Protein AF-A0A4R1KZM1-F1 (afdb_monomer)

pLDDT: mean 78.73, std 10.46, range [51.88, 92.81]

Organism: NCBI:txid53417

Solvent-accessible surface area (backbone atoms only — not comparable to full-atom values): 5037 Å² total; per-residue (Å²): 116,70,68,63,52,54,54,52,50,53,52,51,51,51,52,52,50,53,51,52,51,52,51,52,52,53,52,52,51,68,74,46,67,74,87,66,69,46,75,56,54,55,15,46,76,71,60,24,42,69,50,98,93,43,68,37,78,55,83,75,50,73,68,57,50,52,51,50,55,53,51,51,55,52,52,51,49,55,52,50,53,61,60,70,78,105

Structure (mmCIF, N/CA/C/O backbone):
data_AF-A0A4R1KZM1-F1
#
_entry.id   AF-A0A4R1KZM1-F1
#
loop_
_atom_site.group_PDB
_atom_site.id
_atom_site.type_symbol
_atom_site.label_atom_id
_atom_site.label_alt_id
_atom_site.label_comp_id
_atom_site.label_asym_id
_atom_site.label_entity_id
_atom_site.label_seq_id
_atom_site.pdbx_PDB_ins_code
_atom_site.Cartn_x
_atom_site.Cartn_y
_atom_site.Cartn_z
_atom_site.occupancy
_atom_site.B_iso_or_equiv
_atom_site.auth_seq_id
_atom_site.auth_comp_id
_atom_site.auth_asym_id
_atom_site.auth_atom_id
_atom_site.pdbx_PDB_model_num
ATOM 1 N N . MET A 1 1 ? -30.963 2.513 53.660 1.00 58.81 1 MET A N 1
ATOM 2 C CA . MET A 1 1 ? -31.309 1.473 52.657 1.00 58.81 1 MET A CA 1
ATOM 3 C C . MET A 1 1 ? -31.548 2.011 51.238 1.00 58.81 1 MET A C 1
ATOM 5 O O . MET A 1 1 ? -31.105 1.362 50.303 1.00 58.81 1 MET A O 1
ATOM 9 N N . LYS A 1 2 ? -32.184 3.183 51.040 1.00 62.62 2 LYS A N 1
ATOM 10 C CA . LYS A 1 2 ? -32.405 3.772 49.695 1.00 62.62 2 LYS A CA 1
ATOM 11 C C . LYS A 1 2 ? -31.107 4.108 48.935 1.00 62.62 2 LYS A C 1
ATOM 13 O O . LYS A 1 2 ? -30.973 3.706 47.790 1.00 62.62 2 LYS A O 1
ATOM 18 N N . LEU A 1 3 ? -30.135 4.741 49.599 1.00 65.50 3 LEU A N 1
ATOM 19 C CA . LEU A 1 3 ? -28.850 5.148 48.998 1.00 65.50 3 LEU A CA 1
ATOM 20 C C . LEU A 1 3 ? -28.020 3.971 48.458 1.00 65.50 3 LEU A C 1
ATOM 22 O O . LEU A 1 3 ? -27.487 4.051 47.358 1.00 65.50 3 LEU A O 1
ATOM 26 N N . LEU A 1 4 ? -27.969 2.856 49.195 1.00 69.56 4 LEU A N 1
ATOM 27 C CA . LEU A 1 4 ? -27.246 1.646 48.784 1.00 69.56 4 LEU A CA 1
ATOM 28 C C . LEU A 1 4 ? -27.850 1.026 47.511 1.00 69.56 4 LEU A C 1
ATOM 30 O O . LEU A 1 4 ? -27.129 0.547 46.643 1.00 69.56 4 LEU A O 1
ATOM 34 N N . LYS A 1 5 ? -29.182 1.083 47.381 1.00 72.12 5 LYS A N 1
ATOM 35 C CA . LYS A 1 5 ? -29.919 0.557 46.226 1.00 72.12 5 LYS A CA 1
ATOM 36 C C . LYS A 1 5 ? -29.650 1.386 44.965 1.00 72.12 5 LYS A C 1
ATOM 38 O O . LYS A 1 5 ? -29.397 0.817 43.909 1.00 72.12 5 LYS A O 1
ATOM 43 N N . THR A 1 6 ? -29.624 2.712 45.103 1.00 73.25 6 THR A N 1
ATOM 44 C CA . THR A 1 6 ? -29.263 3.640 44.020 1.00 73.25 6 THR A CA 1
ATOM 45 C C . THR A 1 6 ? -27.805 3.465 43.590 1.00 73.25 6 THR A C 1
ATOM 47 O O . THR A 1 6 ? -27.508 3.469 42.400 1.00 73.25 6 THR A O 1
ATOM 50 N N . TYR A 1 7 ? -26.899 3.243 44.546 1.00 73.69 7 TYR A N 1
ATOM 51 C CA . TYR A 1 7 ? -25.482 3.028 44.258 1.00 73.69 7 TYR A CA 1
ATOM 52 C C . TYR A 1 7 ? -25.243 1.729 43.473 1.00 73.69 7 TYR A C 1
ATOM 54 O O . TYR A 1 7 ? -24.550 1.742 42.458 1.00 73.69 7 TYR A O 1
ATOM 62 N N . LEU A 1 8 ? -25.884 0.622 43.875 1.00 77.12 8 LEU A N 1
ATOM 63 C CA . LEU A 1 8 ? -25.822 -0.637 43.123 1.00 77.12 8 LEU A CA 1
ATOM 64 C C . LEU A 1 8 ? -26.420 -0.511 41.716 1.00 77.12 8 LEU A C 1
ATOM 66 O O . LEU A 1 8 ? -25.861 -1.065 40.773 1.00 77.12 8 LEU A O 1
ATOM 70 N N . GLN A 1 9 ? -27.533 0.215 41.560 1.00 79.75 9 GLN A N 1
ATOM 71 C CA . GLN A 1 9 ? -28.131 0.445 40.242 1.00 79.75 9 GLN A CA 1
ATOM 72 C C . GLN A 1 9 ? -27.192 1.215 39.313 1.00 79.75 9 GLN A C 1
ATOM 74 O O . GLN A 1 9 ? -27.070 0.833 38.155 1.00 79.75 9 GLN A O 1
ATOM 79 N N . ASN A 1 10 ? -26.490 2.233 39.819 1.00 80.94 10 ASN A N 1
ATOM 80 C CA . ASN A 1 10 ? -25.534 3.011 39.028 1.00 80.94 10 ASN A CA 1
ATOM 81 C C . ASN A 1 10 ? -24.313 2.189 38.590 1.00 80.94 10 ASN A C 1
ATOM 83 O O . ASN A 1 10 ? -23.807 2.365 37.485 1.00 80.94 10 ASN A O 1
ATOM 87 N N . ILE A 1 11 ? -23.846 1.269 39.437 1.00 85.00 11 ILE A N 1
ATOM 88 C CA . ILE A 1 11 ? -22.766 0.343 39.070 1.00 85.00 11 ILE A CA 1
ATOM 89 C C . ILE A 1 11 ? -23.243 -0.601 37.963 1.00 85.00 11 ILE A C 1
ATOM 91 O O . ILE A 1 11 ? -22.551 -0.782 36.964 1.00 85.00 11 ILE A O 1
ATOM 95 N N . PHE A 1 12 ? -24.448 -1.160 38.102 1.00 85.56 12 PHE A N 1
ATOM 96 C CA . PHE A 1 12 ? -25.020 -2.049 37.092 1.00 85.56 12 PHE A CA 1
ATOM 97 C C . PHE A 1 12 ? -25.240 -1.353 35.747 1.00 85.56 12 PHE A C 1
ATOM 99 O O . PHE A 1 12 ? -24.920 -1.929 34.709 1.00 85.56 12 PHE A O 1
ATOM 106 N N . THR A 1 13 ? -25.742 -0.116 35.744 1.00 85.12 13 THR A N 1
ATOM 107 C CA . THR A 1 13 ? -25.907 0.657 34.506 1.00 85.12 13 THR A CA 1
ATOM 108 C C . THR A 1 13 ? -24.565 1.030 33.887 1.00 85.12 13 THR A C 1
ATOM 110 O O . THR A 1 13 ? -24.431 0.951 32.668 1.00 8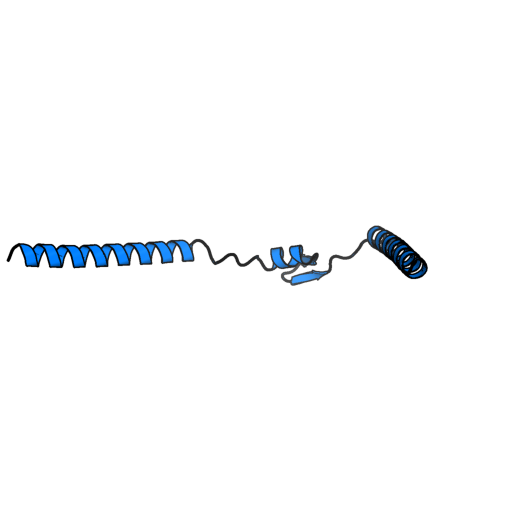5.12 13 THR A O 1
ATOM 113 N N . GLY A 1 14 ? -23.551 1.352 34.696 1.00 86.88 14 GLY A N 1
ATOM 114 C CA . GLY A 1 14 ? -22.188 1.588 34.215 1.00 86.88 14 GLY A CA 1
ATOM 115 C C . GLY A 1 14 ? -21.576 0.359 33.537 1.00 86.88 14 GLY A C 1
ATOM 116 O O . GLY A 1 14 ? -21.035 0.465 32.438 1.00 86.88 14 GLY A O 1
ATOM 117 N N . ILE A 1 15 ? -21.723 -0.823 34.145 1.00 89.56 15 ILE A N 1
ATOM 118 C CA . ILE A 1 15 ? -21.252 -2.092 33.568 1.00 89.56 15 ILE A CA 1
ATOM 119 C C . ILE A 1 15 ? -22.011 -2.416 32.275 1.00 89.56 15 ILE A C 1
ATOM 121 O O . ILE A 1 15 ? -21.395 -2.792 31.280 1.00 89.56 15 ILE A O 1
ATOM 125 N N . ALA A 1 16 ? -23.334 -2.234 32.261 1.00 88.62 16 ALA A N 1
ATOM 126 C CA . ALA A 1 16 ? -24.150 -2.468 31.072 1.00 88.62 16 ALA A CA 1
ATOM 127 C C . ALA A 1 16 ? -23.755 -1.544 29.907 1.00 88.62 16 ALA A C 1
ATOM 129 O O . ALA A 1 16 ? -23.647 -1.996 28.768 1.00 88.62 16 ALA A O 1
ATOM 130 N N . LEU A 1 17 ? -23.482 -0.266 30.192 1.00 92.12 17 LEU A N 1
ATOM 131 C CA . LEU A 1 17 ? -23.015 0.692 29.192 1.00 92.12 17 LEU A CA 1
ATOM 132 C C . LEU A 1 17 ? -21.622 0.323 28.665 1.00 92.12 17 LEU A C 1
ATOM 134 O O . LEU A 1 17 ? -21.402 0.350 27.457 1.00 92.12 17 LEU A O 1
ATOM 138 N N . ALA A 1 18 ? -20.700 -0.071 29.546 1.00 89.50 18 ALA A N 1
ATOM 139 C CA . ALA A 1 18 ? -19.366 -0.512 29.148 1.00 89.50 18 ALA A CA 1
ATOM 140 C C . ALA A 1 18 ? -19.421 -1.752 28.240 1.00 89.50 18 ALA A C 1
ATOM 142 O O . ALA A 1 18 ? -18.734 -1.803 27.221 1.00 89.50 18 ALA A O 1
ATOM 143 N N . LEU A 1 19 ? -20.286 -2.721 28.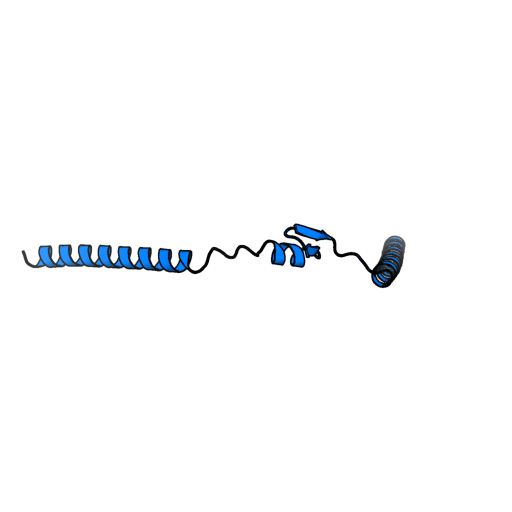559 1.00 92.50 19 LEU A N 1
ATOM 144 C CA . LEU A 1 19 ? -20.516 -3.896 27.715 1.00 92.50 19 LEU A CA 1
ATOM 145 C C . LEU A 1 19 ? -21.088 -3.515 26.345 1.00 92.50 19 LEU A C 1
ATOM 147 O O . LEU A 1 19 ? -20.610 -4.020 25.332 1.00 92.50 19 LEU A O 1
ATOM 151 N N . LEU A 1 20 ? -22.056 -2.596 26.291 1.00 92.81 20 LEU A N 1
ATOM 152 C CA . LEU A 1 20 ? -22.607 -2.097 25.026 1.00 92.81 20 LEU A CA 1
ATOM 153 C C . LEU A 1 20 ? -21.542 -1.425 24.152 1.00 92.81 20 LEU A C 1
ATOM 155 O O . LEU A 1 20 ? -21.496 -1.676 22.949 1.00 92.81 20 LEU A O 1
ATOM 159 N N . ILE A 1 21 ? -20.663 -0.617 24.749 1.00 90.69 21 ILE A N 1
ATOM 160 C CA . ILE A 1 21 ? -19.559 0.035 24.032 1.00 90.69 21 ILE A CA 1
ATOM 161 C C . ILE A 1 21 ? -18.596 -1.015 23.463 1.00 90.69 21 ILE A C 1
ATOM 163 O O . ILE A 1 21 ? -18.235 -0.940 22.291 1.00 90.69 21 ILE A O 1
ATOM 167 N N . MET A 1 22 ? -18.225 -2.027 24.251 1.00 90.31 22 MET A N 1
ATOM 168 C CA . MET A 1 22 ? -17.343 -3.109 23.792 1.00 90.31 22 MET A CA 1
ATOM 169 C C . MET A 1 22 ? -17.953 -3.897 22.625 1.00 90.31 22 MET A C 1
ATOM 171 O O . MET A 1 22 ? -17.261 -4.187 21.650 1.00 90.31 22 MET A O 1
ATOM 175 N N . VAL A 1 23 ? -19.252 -4.200 22.688 1.00 89.12 23 VAL A N 1
ATOM 176 C CA . VAL A 1 23 ? -19.976 -4.873 21.597 1.00 89.12 23 VAL A CA 1
ATOM 177 C C . VAL A 1 23 ? -20.013 -4.001 20.341 1.00 89.12 23 VAL A C 1
ATOM 179 O O . VAL A 1 23 ? -19.767 -4.504 19.247 1.00 89.12 23 VAL A O 1
ATOM 182 N N . ALA A 1 24 ? -20.256 -2.695 20.477 1.00 85.94 24 ALA A N 1
ATOM 183 C CA . ALA A 1 24 ? -20.240 -1.771 19.345 1.00 85.94 24 ALA A CA 1
ATOM 184 C C . ALA A 1 24 ? -18.858 -1.706 18.675 1.00 85.94 24 ALA A C 1
ATOM 186 O O . ALA A 1 24 ? -18.769 -1.783 17.452 1.00 85.94 24 ALA A O 1
ATOM 187 N N . ILE A 1 25 ? -17.777 -1.642 19.459 1.00 83.62 25 ILE A N 1
ATOM 188 C CA . ILE A 1 25 ? -16.403 -1.660 18.936 1.00 83.62 25 ILE A CA 1
ATOM 189 C C . ILE A 1 25 ? -16.121 -2.976 18.198 1.00 83.62 25 ILE A C 1
ATOM 191 O O . ILE A 1 25 ? -15.585 -2.950 17.092 1.00 83.62 25 ILE A O 1
ATOM 195 N N . ALA A 1 26 ? -16.526 -4.120 18.759 1.00 81.88 26 ALA A N 1
ATOM 196 C CA . ALA A 1 26 ? -16.356 -5.425 18.117 1.00 81.88 26 ALA A CA 1
ATOM 197 C C . ALA A 1 26 ? -17.147 -5.548 16.798 1.00 81.88 26 ALA A C 1
ATOM 199 O O . ALA A 1 26 ? -16.655 -6.116 15.821 1.00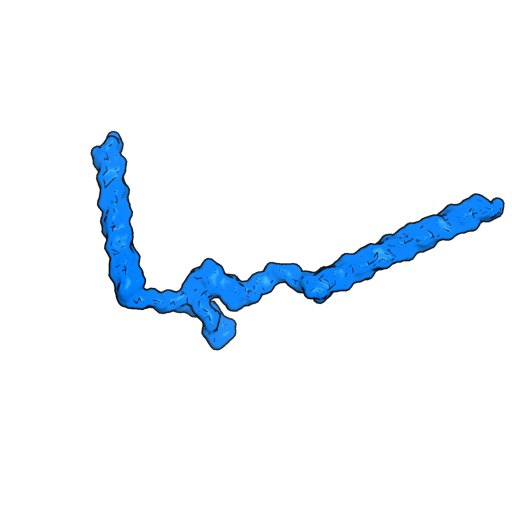 81.88 26 ALA A O 1
ATOM 200 N N . LEU A 1 27 ? -18.354 -4.978 16.733 1.00 80.19 27 LEU A N 1
ATOM 201 C CA . LEU A 1 27 ? -19.156 -4.919 15.506 1.00 80.19 27 LEU A CA 1
ATOM 202 C C . LEU A 1 27 ? -18.520 -4.013 14.443 1.00 80.19 27 LEU A C 1
ATOM 204 O O . LEU A 1 27 ? -18.474 -4.369 13.269 1.00 80.19 27 LEU A O 1
ATOM 208 N N . ILE A 1 28 ? -17.971 -2.865 14.839 1.00 76.06 28 ILE A N 1
ATOM 209 C CA . ILE A 1 28 ? -17.278 -1.961 13.911 1.00 76.06 28 ILE A CA 1
ATOM 210 C C . ILE A 1 28 ? -16.007 -2.624 13.361 1.00 76.06 28 ILE A C 1
ATOM 212 O O . ILE A 1 28 ? -15.768 -2.575 12.153 1.00 76.06 28 ILE A O 1
ATOM 216 N N . ALA A 1 29 ? -15.236 -3.289 14.226 1.00 66.25 29 ALA A N 1
ATOM 217 C CA . ALA A 1 29 ? -14.015 -4.004 13.857 1.00 66.25 29 ALA A CA 1
ATOM 218 C C . ALA A 1 29 ? -14.273 -5.234 12.970 1.00 66.25 29 ALA A C 1
ATOM 220 O O . ALA A 1 29 ? -13.419 -5.601 12.170 1.00 66.25 29 ALA A O 1
ATOM 221 N N . SER A 1 30 ? -15.442 -5.870 13.083 1.00 67.31 30 SER A N 1
ATOM 222 C CA . SER A 1 30 ? -15.831 -6.975 12.193 1.00 67.31 30 SER A CA 1
ATOM 223 C C . SER A 1 30 ? -16.378 -6.500 10.845 1.00 67.31 30 SER A C 1
ATOM 225 O O . SER A 1 30 ? -16.286 -7.236 9.867 1.00 67.31 30 SER A O 1
ATOM 227 N N . CYS A 1 31 ? -16.907 -5.276 10.767 1.00 62.72 31 CYS A N 1
ATOM 228 C CA . CYS A 1 31 ? -17.423 -4.699 9.523 1.00 62.72 31 CYS A CA 1
ATOM 229 C C . CYS A 1 31 ? -16.314 -4.076 8.654 1.00 62.72 31 CYS A C 1
ATOM 231 O O . CYS A 1 31 ? -16.419 -4.052 7.431 1.00 62.72 31 CYS A O 1
ATOM 233 N N . HIS A 1 32 ? -15.227 -3.619 9.278 1.00 57.38 32 HIS A N 1
ATOM 234 C CA . HIS A 1 32 ? -14.037 -3.133 8.588 1.00 57.38 32 HIS A CA 1
ATOM 235 C C . HIS A 1 32 ? -12.862 -4.030 8.971 1.00 57.38 32 HIS A C 1
ATOM 237 O O . HIS A 1 32 ? -12.175 -3.717 9.949 1.00 57.38 32 HIS A O 1
ATOM 243 N N . PRO A 1 33 ? -12.600 -5.140 8.249 1.00 54.00 33 PRO A N 1
ATOM 244 C CA . PRO A 1 33 ? -11.292 -5.765 8.354 1.00 54.00 33 PRO A CA 1
ATOM 245 C C . PRO A 1 33 ? -10.280 -4.654 8.084 1.00 54.00 33 PRO A C 1
ATOM 247 O O . PRO A 1 33 ? -10.353 -3.999 7.043 1.00 54.00 33 PRO A O 1
ATOM 250 N N . ALA A 1 34 ? -9.443 -4.367 9.085 1.00 55.47 34 ALA A N 1
ATOM 251 C CA . ALA A 1 34 ? -8.413 -3.340 9.042 1.00 55.47 34 ALA A CA 1
ATOM 252 C C . ALA A 1 34 ? -7.818 -3.301 7.638 1.00 55.47 34 ALA A C 1
ATOM 254 O O . ALA A 1 34 ? -7.310 -4.334 7.217 1.00 55.47 34 ALA A O 1
ATOM 255 N N . PHE A 1 35 ? -7.990 -2.166 6.945 1.00 53.53 35 PHE A N 1
ATOM 256 C CA . PHE A 1 35 ? -7.595 -1.861 5.567 1.00 53.53 35 PHE A CA 1
ATOM 257 C C . PHE A 1 35 ? -6.359 -2.644 5.115 1.00 53.53 35 PHE A C 1
ATOM 259 O O . PHE A 1 35 ? -5.237 -2.143 5.119 1.00 53.53 35 PHE A O 1
ATOM 266 N N . ALA A 1 36 ? -6.561 -3.902 4.753 1.00 54.53 36 ALA A N 1
ATOM 267 C CA . ALA A 1 36 ? -5.556 -4.706 4.117 1.00 54.53 36 ALA A CA 1
ATOM 268 C C . ALA A 1 36 ? -5.759 -4.363 2.658 1.00 54.53 36 ALA A C 1
ATOM 270 O O . ALA A 1 36 ? -6.713 -4.843 2.041 1.00 54.53 36 ALA A O 1
ATOM 271 N N . THR A 1 37 ? -4.924 -3.450 2.156 1.00 64.44 37 THR A N 1
ATOM 272 C CA . THR A 1 37 ? -4.820 -3.220 0.720 1.00 64.44 37 THR A CA 1
ATOM 273 C C . THR A 1 37 ? -4.766 -4.584 0.069 1.00 64.44 37 THR A C 1
ATOM 275 O O . THR A 1 37 ? -4.004 -5.469 0.485 1.00 64.44 37 THR A O 1
ATOM 278 N N . THR A 1 38 ? -5.657 -4.811 -0.888 1.00 74.50 38 THR A N 1
ATOM 279 C CA . THR A 1 38 ? -5.730 -6.138 -1.488 1.00 74.50 38 THR A CA 1
ATOM 280 C C . THR A 1 38 ? -4.365 -6.467 -2.109 1.00 74.50 38 THR A C 1
ATOM 282 O O . THR A 1 38 ? -3.612 -5.561 -2.492 1.00 74.50 38 THR A O 1
ATOM 285 N N . PRO A 1 39 ? -3.989 -7.751 -2.231 1.00 76.88 39 PRO A N 1
ATOM 286 C CA . PRO A 1 39 ? -2.763 -8.127 -2.934 1.00 76.88 39 PRO A CA 1
ATOM 287 C C . PRO A 1 39 ? -2.674 -7.500 -4.337 1.00 76.88 39 PRO A C 1
ATOM 289 O O . PRO A 1 39 ? -1.590 -7.143 -4.794 1.00 76.88 39 PRO A O 1
ATOM 292 N N . GL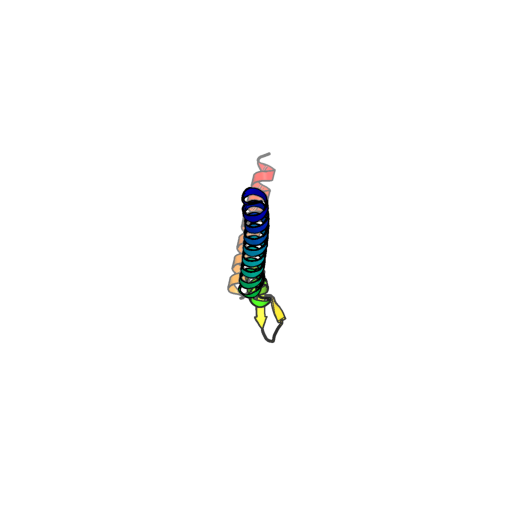N A 1 40 ? -3.831 -7.295 -4.974 1.00 80.88 40 GLN A N 1
ATOM 293 C CA . GLN A 1 40 ? -3.982 -6.591 -6.242 1.00 80.88 40 GLN A CA 1
ATOM 294 C C . GLN A 1 40 ? -3.671 -5.089 -6.140 1.00 80.88 40 GLN A C 1
ATOM 296 O O . GLN A 1 40 ? -2.902 -4.587 -6.954 1.00 80.88 40 GLN A O 1
ATOM 301 N N . GLU A 1 41 ? -4.215 -4.375 -5.154 1.00 79.88 41 GLU A N 1
ATOM 302 C CA . GLU A 1 41 ? -3.902 -2.950 -4.932 1.00 79.88 41 GLU A CA 1
ATOM 303 C C . GLU A 1 41 ? -2.420 -2.749 -4.616 1.00 79.88 41 GLU A C 1
ATOM 305 O O . GLU A 1 41 ? -1.755 -1.913 -5.218 1.00 79.88 41 GLU A O 1
ATOM 310 N N . THR A 1 42 ? -1.861 -3.614 -3.770 1.00 83.25 42 THR A N 1
ATOM 311 C CA . THR A 1 42 ? -0.430 -3.599 -3.439 1.00 83.25 42 THR A CA 1
ATOM 312 C C . THR A 1 42 ? 0.446 -3.867 -4.670 1.00 83.25 42 THR A C 1
ATOM 314 O O . THR A 1 42 ? 1.573 -3.381 -4.756 1.00 83.25 42 THR A O 1
ATOM 317 N N . CYS A 1 43 ? -0.047 -4.657 -5.628 1.00 83.19 43 CYS A N 1
ATOM 318 C CA . CYS A 1 43 ? 0.634 -4.895 -6.895 1.00 83.19 43 CYS A CA 1
ATOM 319 C C . CYS A 1 43 ? 0.625 -3.650 -7.786 1.00 83.19 43 CYS A C 1
ATOM 321 O O . CYS A 1 43 ? 1.671 -3.273 -8.313 1.00 83.19 43 CYS A O 1
ATOM 323 N N . ALA A 1 44 ? -0.529 -2.990 -7.899 1.00 83.44 44 ALA A N 1
ATOM 324 C CA . ALA A 1 44 ? -0.678 -1.766 -8.676 1.00 83.44 44 ALA A CA 1
ATOM 325 C C . ALA A 1 44 ? 0.191 -0.624 -8.120 1.00 83.44 44 ALA A C 1
ATOM 327 O O . ALA A 1 44 ? 0.897 0.027 -8.887 1.00 83.44 44 ALA A O 1
ATOM 328 N N . ASP A 1 45 ? 0.233 -0.449 -6.795 1.00 84.12 45 ASP A N 1
ATOM 329 C CA . ASP A 1 45 ? 1.076 0.559 -6.132 1.00 84.12 45 ASP A CA 1
ATOM 330 C C . ASP A 1 45 ? 2.572 0.351 -6.401 1.00 84.12 45 ASP A C 1
ATOM 332 O O . ASP A 1 45 ? 3.349 1.302 -6.472 1.00 84.12 45 ASP A O 1
ATOM 336 N N . LYS A 1 46 ? 2.991 -0.905 -6.585 1.00 79.69 46 LYS A N 1
ATOM 337 C CA . LYS A 1 46 ? 4.370 -1.265 -6.947 1.00 79.69 46 LYS A CA 1
ATOM 338 C C . LYS A 1 46 ? 4.645 -1.171 -8.451 1.00 79.69 46 LYS A C 1
ATOM 340 O O . LYS A 1 46 ? 5.722 -1.570 -8.888 1.00 79.69 46 LYS A O 1
ATOM 345 N N . GLY A 1 47 ? 3.693 -0.671 -9.241 1.00 79.38 47 GLY A N 1
ATOM 346 C CA . GLY A 1 47 ? 3.798 -0.579 -10.698 1.00 79.38 47 GLY A CA 1
ATOM 347 C C . GLY A 1 47 ? 3.695 -1.930 -11.410 1.00 79.38 47 GLY A C 1
ATOM 348 O O . GLY A 1 47 ? 4.127 -2.055 -12.555 1.00 79.38 47 GLY A O 1
ATOM 349 N N . GLY A 1 48 ? 3.167 -2.950 -10.730 1.00 84.75 48 GLY A N 1
ATOM 350 C CA . GLY A 1 48 ? 2.936 -4.278 -11.279 1.00 84.75 48 GLY A CA 1
ATOM 351 C C . GLY A 1 48 ? 1.527 -4.456 -11.842 1.00 84.75 48 GLY A C 1
ATOM 352 O O . GLY A 1 48 ? 0.615 -3.668 -11.592 1.00 84.75 48 GLY A O 1
ATOM 353 N N . VAL A 1 49 ? 1.341 -5.534 -12.599 1.00 85.50 49 VAL A N 1
ATOM 354 C CA . VAL A 1 49 ? 0.054 -5.953 -13.157 1.00 85.50 49 VAL A CA 1
ATOM 355 C C . VAL A 1 49 ? -0.378 -7.245 -12.474 1.00 85.50 49 VAL A C 1
ATOM 357 O O . VAL A 1 49 ? 0.359 -8.231 -12.443 1.00 85.50 49 VAL A O 1
ATOM 360 N N . TRP A 1 50 ? -1.587 -7.251 -11.916 1.00 85.50 50 TRP A N 1
ATOM 361 C CA . TRP A 1 50 ? -2.151 -8.432 -11.270 1.00 85.50 50 TRP A CA 1
ATOM 362 C C . TRP A 1 50 ? -2.730 -9.394 -12.315 1.00 85.50 50 TRP A C 1
ATOM 364 O O . TRP A 1 50 ? -3.701 -9.061 -12.995 1.00 85.50 50 TRP A O 1
ATOM 374 N N . GLN A 1 51 ? -2.161 -10.594 -12.433 1.00 85.12 51 GLN A N 1
ATOM 375 C CA . GLN A 1 51 ? -2.643 -11.652 -13.327 1.00 85.12 51 GLN A CA 1
ATOM 376 C C . GLN A 1 51 ? -2.555 -13.016 -12.641 1.00 85.12 51 GLN A C 1
ATOM 378 O O . GLN A 1 51 ? -1.623 -13.287 -11.895 1.00 85.12 51 GLN A O 1
ATOM 383 N N . HIS A 1 52 ? -3.533 -13.893 -12.892 1.00 83.81 52 HIS A N 1
ATOM 384 C CA . HIS A 1 52 ? -3.535 -15.285 -12.411 1.00 83.81 52 HIS A CA 1
ATOM 385 C C . HIS A 1 52 ? -3.213 -15.454 -10.905 1.00 83.81 52 HIS A C 1
ATOM 387 O O . HIS A 1 52 ? -2.567 -16.421 -10.501 1.00 83.81 52 HIS A O 1
ATOM 393 N N . GLY A 1 53 ? -3.641 -14.507 -10.063 1.00 82.94 53 GLY A N 1
ATOM 394 C CA . GLY A 1 53 ? -3.435 -14.564 -8.611 1.00 82.94 53 GLY A CA 1
ATOM 395 C C . GLY A 1 53 ? -2.031 -14.187 -8.124 1.00 82.94 53 GLY A C 1
ATOM 396 O O . GLY A 1 53 ? -1.717 -14.443 -6.963 1.00 82.94 53 GLY A O 1
ATOM 397 N N . HIS A 1 54 ? -1.191 -13.589 -8.971 1.00 81.50 54 HIS A N 1
ATOM 398 C CA . HIS A 1 54 ? 0.128 -13.082 -8.598 1.00 81.50 54 HIS A CA 1
ATOM 399 C C . HIS A 1 54 ? 0.422 -11.720 -9.245 1.00 81.50 54 HIS A C 1
ATOM 401 O O . HIS A 1 54 ? -0.229 -11.301 -10.203 1.00 81.50 54 HIS A O 1
ATOM 407 N N . CYS A 1 55 ? 1.401 -11.008 -8.684 1.00 80.88 55 CYS A N 1
ATOM 408 C CA . CYS A 1 55 ? 1.841 -9.715 -9.194 1.00 80.88 55 CYS A CA 1
ATOM 409 C C . CYS A 1 55 ? 2.994 -9.895 -10.183 1.00 80.88 55 CYS A C 1
ATOM 411 O O . CYS A 1 55 ? 4.039 -10.430 -9.810 1.00 80.88 55 CYS A O 1
ATOM 413 N N . LEU A 1 56 ? 2.810 -9.439 -11.419 1.00 81.88 56 LEU A N 1
ATOM 414 C CA . LEU A 1 56 ? 3.842 -9.416 -12.451 1.00 81.88 56 LEU A CA 1
ATOM 415 C C . LEU A 1 56 ? 4.409 -8.004 -12.587 1.00 81.88 56 LEU A C 1
ATOM 417 O O . LEU A 1 56 ? 3.701 -7.023 -12.365 1.00 81.88 56 LEU A O 1
ATOM 421 N N . ALA A 1 57 ? 5.681 -7.886 -12.966 1.00 78.88 57 ALA A N 1
ATOM 422 C CA . ALA A 1 57 ? 6.211 -6.600 -13.404 1.00 78.88 57 ALA A CA 1
ATOM 423 C C . ALA A 1 57 ? 5.448 -6.150 -14.659 1.00 78.88 57 ALA A C 1
ATOM 425 O O . ALA A 1 57 ? 5.119 -6.977 -15.509 1.00 78.88 57 ALA A O 1
ATOM 426 N N . ARG A 1 58 ? 5.136 -4.856 -14.772 1.00 78.56 58 ARG A N 1
ATOM 427 C CA . ARG A 1 58 ? 4.556 -4.326 -16.006 1.00 78.56 58 ARG A CA 1
ATOM 428 C C . ARG A 1 58 ? 5.618 -4.391 -17.102 1.00 78.56 58 ARG A C 1
ATOM 430 O O . ARG A 1 58 ? 6.681 -3.792 -16.944 1.00 78.56 58 ARG A O 1
ATOM 437 N N . ASP A 1 59 ? 5.324 -5.103 -18.186 1.00 74.50 59 ASP A N 1
ATOM 438 C CA . ASP A 1 59 ? 6.154 -5.055 -19.387 1.00 74.50 59 ASP A CA 1
ATOM 439 C C . ASP A 1 59 ? 6.205 -3.604 -19.879 1.00 74.50 59 ASP A C 1
ATOM 441 O O . ASP A 1 59 ? 5.165 -2.976 -20.094 1.00 74.50 59 ASP A O 1
ATOM 445 N N . MET A 1 60 ? 7.415 -3.052 -19.990 1.00 71.12 60 MET A N 1
ATOM 446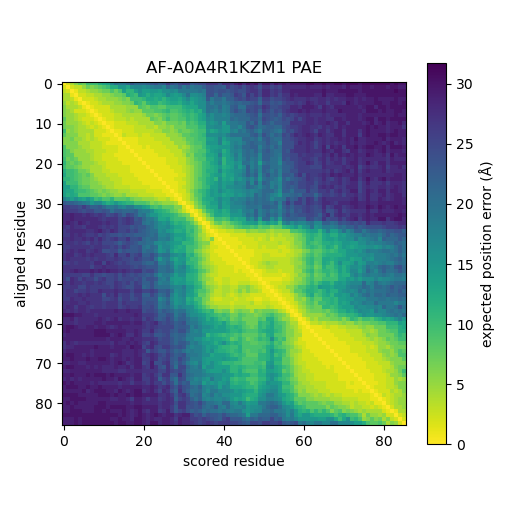 C CA . MET A 1 60 ? 7.619 -1.733 -20.584 1.00 71.12 60 MET A CA 1
ATOM 447 C C . MET A 1 60 ? 7.508 -1.856 -22.098 1.00 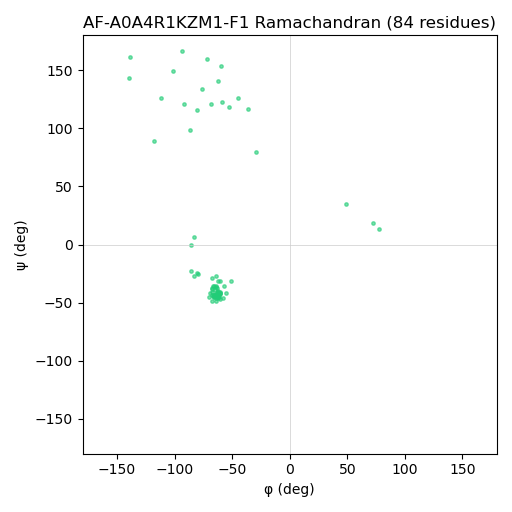71.12 60 MET A C 1
ATOM 449 O O . MET A 1 60 ? 8.105 -2.757 -22.690 1.00 71.12 60 MET A O 1
ATOM 453 N N . THR A 1 61 ? 6.769 -0.948 -22.727 1.00 80.06 61 THR A N 1
ATOM 454 C CA . THR A 1 61 ? 6.724 -0.886 -24.192 1.00 80.06 61 THR A CA 1
ATOM 455 C C . THR A 1 61 ? 8.046 -0.348 -24.748 1.00 80.06 61 THR A C 1
ATOM 457 O O . THR A 1 61 ? 8.803 0.326 -24.045 1.00 80.06 61 THR A O 1
ATOM 460 N N . ASP A 1 62 ? 8.330 -0.605 -26.028 1.00 80.94 62 ASP A N 1
ATOM 461 C CA . ASP A 1 62 ? 9.546 -0.098 -26.683 1.00 80.94 62 ASP A CA 1
ATOM 462 C C . ASP A 1 62 ? 9.649 1.438 -26.613 1.00 80.94 62 ASP A C 1
ATOM 464 O O . ASP A 1 62 ? 10.732 1.982 -26.391 1.00 80.94 62 ASP A O 1
ATOM 468 N N . GLU A 1 63 ? 8.513 2.135 -26.711 1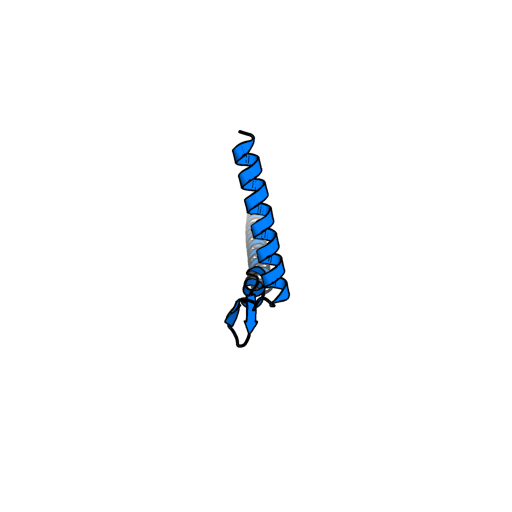.00 83.06 63 GLU A N 1
ATOM 469 C CA . GLU A 1 63 ? 8.415 3.594 -26.571 1.00 83.06 63 GLU A CA 1
ATOM 470 C C . GLU A 1 63 ? 8.786 4.063 -25.154 1.00 83.06 63 GLU A C 1
ATOM 472 O O . GLU A 1 63 ? 9.540 5.024 -24.983 1.00 83.06 63 GLU A O 1
ATOM 477 N N . GLU A 1 64 ? 8.302 3.362 -24.123 1.00 79.38 64 GLU A N 1
ATOM 478 C CA . GLU A 1 64 ? 8.623 3.659 -22.723 1.00 79.38 64 GLU A CA 1
ATOM 479 C C . GLU A 1 64 ? 10.110 3.411 -22.424 1.00 79.38 64 GLU A C 1
ATOM 481 O O . GLU A 1 64 ? 10.740 4.176 -21.686 1.00 79.38 64 GLU A O 1
ATOM 486 N N . ILE A 1 65 ? 10.703 2.387 -23.046 1.00 82.81 65 ILE A N 1
ATOM 487 C CA . ILE A 1 65 ? 12.137 2.090 -22.950 1.00 82.81 65 ILE A CA 1
ATOM 488 C C . ILE A 1 65 ? 12.968 3.188 -23.623 1.00 82.81 65 ILE A C 1
ATOM 490 O O . ILE A 1 65 ? 13.987 3.618 -23.071 1.00 82.81 65 ILE A O 1
ATOM 494 N N . GLU A 1 66 ? 12.572 3.641 -24.812 1.00 86.94 66 GLU A N 1
ATOM 495 C CA . GLU A 1 66 ? 13.278 4.704 -25.528 1.00 86.94 66 GLU A CA 1
ATOM 496 C C . GLU A 1 66 ? 13.227 6.029 -24.760 1.00 86.94 66 GLU A C 1
ATOM 498 O O . GLU A 1 66 ? 14.268 6.663 -24.552 1.00 86.94 66 GLU A O 1
ATOM 503 N N . TYR A 1 67 ? 12.057 6.391 -24.234 1.00 85.69 67 TYR A N 1
ATOM 504 C CA . TYR A 1 67 ? 11.902 7.552 -23.364 1.00 85.69 67 TYR A CA 1
ATOM 505 C C . TYR A 1 67 ? 12.795 7.463 -22.114 1.00 85.69 67 TYR A C 1
ATOM 507 O O . TYR A 1 67 ? 13.516 8.412 -21.791 1.00 85.69 67 TYR A O 1
ATOM 515 N N . ALA A 1 68 ? 12.822 6.310 -21.433 1.00 84.12 68 ALA A N 1
ATOM 516 C CA . ALA A 1 68 ? 13.662 6.114 -20.252 1.00 84.12 68 ALA A CA 1
ATOM 517 C C . ALA A 1 68 ? 15.161 6.280 -20.570 1.00 84.12 68 ALA A C 1
ATOM 519 O O . ALA A 1 68 ? 15.891 6.920 -19.808 1.00 84.12 68 ALA A O 1
ATOM 520 N N . LYS A 1 69 ? 15.630 5.771 -21.719 1.00 84.44 69 LYS A N 1
ATOM 521 C CA . LYS A 1 69 ? 17.022 5.947 -22.178 1.00 84.44 69 LYS A CA 1
ATOM 522 C C . LYS A 1 69 ? 17.367 7.416 -22.427 1.00 84.44 69 LYS A C 1
ATOM 524 O O . LYS A 1 69 ? 18.440 7.873 -22.020 1.00 84.44 69 LYS A O 1
ATOM 529 N N . GLN A 1 70 ? 16.470 8.161 -23.072 1.00 89.50 70 GLN A N 1
ATOM 530 C CA . GLN A 1 70 ? 16.660 9.594 -23.310 1.00 89.50 70 GLN A CA 1
ATOM 531 C C . GLN A 1 70 ? 16.735 10.369 -21.989 1.00 89.50 70 GLN A C 1
ATOM 533 O O . GLN A 1 70 ? 17.648 11.175 -21.798 1.00 89.50 70 GLN A O 1
ATOM 538 N N . TRP A 1 71 ? 15.845 10.069 -21.041 1.00 89.88 71 TRP A N 1
ATOM 539 C CA . TRP A 1 71 ? 15.826 10.716 -19.730 1.00 89.88 71 TRP A CA 1
ATOM 540 C C . TRP A 1 71 ? 17.111 10.471 -18.926 1.00 89.88 71 TRP A C 1
ATOM 542 O O . TRP A 1 71 ? 17.696 11.416 -18.391 1.00 89.88 71 TRP A O 1
ATOM 552 N N . VAL A 1 72 ? 17.607 9.228 -18.892 1.00 90.00 72 VAL A N 1
ATOM 553 C CA . VAL A 1 72 ? 18.878 8.890 -18.220 1.00 90.00 72 VAL A CA 1
ATOM 554 C C . VAL A 1 72 ? 20.048 9.653 -18.842 1.00 90.00 72 VAL A C 1
ATOM 556 O O . VAL A 1 72 ? 20.884 10.195 -18.119 1.00 90.00 72 VAL A O 1
ATOM 559 N N . THR A 1 73 ? 20.080 9.751 -20.173 1.00 89.88 73 THR A N 1
ATOM 560 C CA . THR A 1 73 ? 21.135 10.473 -20.900 1.00 89.88 73 THR A CA 1
ATOM 561 C C . THR A 1 73 ? 21.144 11.962 -20.543 1.00 89.88 73 THR A C 1
ATOM 563 O O . THR A 1 73 ? 22.210 12.533 -20.314 1.00 89.88 73 THR A O 1
ATOM 566 N N . LEU A 1 74 ? 19.969 12.594 -20.453 1.00 91.12 74 LEU A N 1
ATOM 567 C CA . LEU A 1 74 ? 19.841 13.997 -20.043 1.00 91.12 74 LEU A CA 1
ATOM 568 C C . LEU A 1 74 ? 20.303 14.203 -18.596 1.00 91.12 74 LEU A C 1
ATOM 570 O O . LEU A 1 74 ? 21.111 15.091 -18.331 1.00 91.12 74 LEU A O 1
ATOM 574 N N . LYS A 1 75 ? 19.873 13.340 -17.669 1.00 88.38 75 LYS A N 1
ATOM 575 C CA . LYS A 1 75 ? 20.262 13.438 -16.254 1.00 88.38 75 LYS A CA 1
ATOM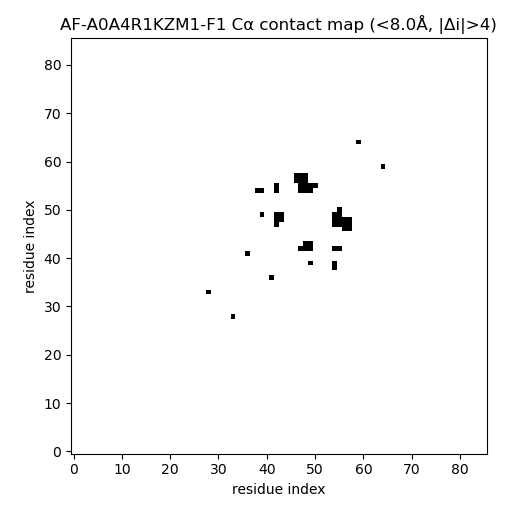 576 C C . LYS A 1 75 ? 21.753 13.235 -16.020 1.00 88.38 75 LYS A C 1
ATOM 578 O O . LYS A 1 75 ? 22.332 13.902 -15.163 1.00 88.38 75 LYS A O 1
ATOM 583 N N . GLN A 1 76 ? 22.391 12.348 -16.781 1.00 86.56 76 GLN A N 1
ATOM 584 C CA . GLN A 1 76 ? 23.843 12.182 -16.727 1.00 86.56 76 GLN A CA 1
ATOM 585 C C . GLN A 1 76 ? 24.577 13.449 -17.174 1.00 86.56 76 GLN A C 1
ATOM 587 O O . GLN A 1 76 ? 25.545 13.830 -16.519 1.00 86.56 76 GLN A O 1
ATOM 592 N N . ARG A 1 77 ? 24.099 14.125 -18.228 1.00 87.00 77 ARG A N 1
ATOM 593 C CA . ARG A 1 77 ? 24.678 15.400 -18.681 1.00 87.00 77 ARG A CA 1
ATOM 594 C C . ARG A 1 77 ? 24.525 16.498 -17.636 1.00 87.00 77 ARG A C 1
ATOM 596 O O . ARG A 1 77 ? 25.528 17.090 -17.263 1.00 87.00 77 ARG A O 1
ATOM 603 N N . GLU A 1 78 ? 23.325 16.684 -17.085 1.00 87.25 78 GLU A N 1
ATOM 604 C CA . GLU A 1 78 ? 23.090 17.653 -16.000 1.00 87.25 78 GLU A CA 1
ATOM 605 C C . GLU A 1 78 ? 24.014 17.395 -14.798 1.00 87.25 78 GLU A C 1
ATOM 607 O O . GLU A 1 78 ? 24.583 18.320 -14.225 1.00 87.25 78 GLU A O 1
ATOM 612 N N . THR A 1 79 ? 24.203 16.125 -14.421 1.00 83.50 79 THR A N 1
ATOM 613 C CA . THR A 1 79 ? 25.076 15.755 -13.294 1.00 83.50 79 THR A CA 1
ATOM 614 C C . THR A 1 79 ? 26.548 16.050 -13.598 1.00 83.50 79 THR A C 1
ATOM 616 O O . THR A 1 79 ? 27.28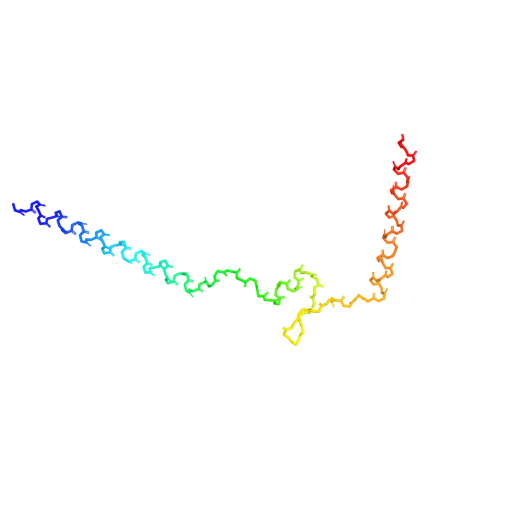7 16.492 -12.717 1.00 83.50 79 THR A O 1
ATOM 619 N N . GLN A 1 80 ? 26.990 15.821 -14.838 1.00 77.62 80 GLN A N 1
ATOM 620 C CA . GLN A 1 80 ? 28.348 16.150 -15.276 1.00 77.62 80 GLN A CA 1
ATOM 621 C C . GLN A 1 80 ? 28.586 17.660 -15.309 1.00 77.62 80 GLN A C 1
ATOM 623 O O . GLN A 1 80 ? 29.608 18.109 -14.799 1.00 77.62 80 GLN A O 1
ATOM 628 N N . GLU A 1 81 ? 27.636 18.437 -15.827 1.00 76.94 81 GLU A N 1
ATOM 629 C CA . GLU A 1 81 ? 27.695 19.903 -15.845 1.00 76.94 81 GLU A CA 1
ATOM 630 C C . GLU A 1 81 ? 27.764 20.469 -14.417 1.00 76.94 81 GLU A C 1
ATOM 632 O O . GLU A 1 81 ? 28.673 21.231 -14.100 1.00 76.94 81 GLU A O 1
ATOM 637 N N . GLN A 1 82 ? 26.918 19.986 -13.501 1.00 71.06 82 GLN A N 1
ATOM 638 C CA . GLN A 1 82 ? 26.948 20.395 -12.088 1.00 71.06 82 GLN A CA 1
ATOM 639 C C . GLN A 1 82 ? 28.233 20.005 -11.345 1.00 71.06 82 GLN A C 1
ATOM 641 O O . GLN A 1 82 ? 28.598 20.646 -10.359 1.00 71.06 82 GLN A O 1
ATOM 646 N N . THR A 1 83 ? 28.905 18.938 -11.781 1.00 68.19 83 THR A N 1
ATOM 647 C CA . THR A 1 83 ? 30.202 18.523 -11.226 1.00 68.19 83 THR A CA 1
ATOM 648 C C . THR A 1 83 ? 31.344 19.365 -11.795 1.00 68.19 83 THR A C 1
ATOM 650 O O . THR A 1 83 ? 32.370 19.506 -11.141 1.00 68.19 83 THR A O 1
ATOM 653 N N . HIS A 1 84 ? 31.179 19.931 -12.993 1.00 61.31 84 HIS A N 1
ATOM 654 C CA . HIS A 1 84 ? 32.182 20.772 -13.644 1.00 61.31 84 HIS A CA 1
ATOM 655 C C . HIS A 1 84 ? 32.110 22.246 -13.209 1.00 61.31 84 HIS A C 1
ATOM 657 O O . HIS A 1 84 ? 33.108 22.954 -13.300 1.00 61.31 84 HIS A O 1
ATOM 663 N N . GLU A 1 85 ? 30.956 22.698 -12.708 1.00 58.28 85 GLU A N 1
ATOM 664 C CA . GLU A 1 85 ? 30.757 24.044 -12.144 1.00 58.28 85 GLU A CA 1
ATOM 665 C C . GLU A 1 85 ? 31.129 24.174 -10.646 1.00 58.28 85 GLU A C 1
ATOM 667 O O . GLU A 1 85 ? 31.017 25.268 -10.088 1.00 58.28 85 GLU A O 1
ATOM 672 N N . ARG A 1 86 ? 31.574 23.094 -9.983 1.00 51.88 86 ARG A N 1
ATOM 673 C CA . ARG A 1 86 ? 32.143 23.118 -8.617 1.00 51.88 86 ARG A CA 1
ATOM 674 C C . ARG A 1 86 ? 33.659 22.996 -8.631 1.00 51.88 86 ARG A C 1
ATOM 676 O O . ARG A 1 86 ? 34.276 23.647 -7.759 1.00 51.88 86 ARG A O 1
#

Radius of gyration: 30.93 Å; Cα contacts (8 Å, |Δi|>4): 26; chains: 1; bounding box: 65×39×79 Å

Secondary structure (DSSP, 8-state):
-HHHHHHHHHHHHHHHHHHHHHHHHHHHHHHS------HHHHHHHTTEEEETTEEEEPPPPHHHHHHHHHHHHHHHHHHHHHHH--

Foldseek 3Di:
DVVVVVVVVVVVVVVVVVVVVVVVVVVVCVVDVPPPCPQQNVLVVVCFHDDPNHTHHDDQDPVNVVVVVVVVVVVVVVVVVVVVVD

Sequence (86 aa):
MKLLKTYLQNIFTGIALALLIMVAIALIASCHPAFATTPQETCADKGGVWQHGHCLARDMTDEEIEYAKQWVTLKQRETQEQTHER

Nearest PDB structures (foldseek):
  2j28-assembly1_Y  TM=3.415E-01  e=3.381E+00  Escherichia coli K-12
  7zqd-assembly1_12  TM=2.850E-01  e=6.978E+00  Chlamydomonas reinhardtii

Mean predicted aligned error: 16.27 Å